Protein AF-A0A9D5G945-F1 (afdb_monomer)

Foldseek 3Di:
DWDWDQDQQKTKIFQCQPADLLLLVLLQVLQQVLLVVLLVLLLVLQQDPPDDLDRCLVVVACSHPVNPDRPDDDPDPRRPDDDQNVQFDKAGWDDDNDRMTMIGTDRNPPCVCCQQVPDPRGDHRVSSVVSCVPCVVVSVVSSVVSSVVSRVVVVVVVVVVD

Nearest PDB structures (foldseek):
  9ceo-assembly1_B  TM=2.003E-01  e=9.152E+00  Caulobacter vibrioides NA1000

Structure (mmCIF, N/CA/C/O backbone):
data_AF-A0A9D5G945-F1
#
_entry.id   AF-A0A9D5G945-F1
#
loop_
_atom_site.group_PDB
_atom_site.id
_atom_site.type_symbol
_atom_site.label_atom_id
_atom_site.label_alt_id
_atom_site.label_comp_id
_atom_site.label_asym_id
_atom_site.label_entity_id
_atom_site.label_seq_id
_atom_site.pdbx_PDB_ins_code
_atom_site.Cartn_x
_atom_site.Cartn_y
_atom_site.Cartn_z
_atom_site.occupancy
_atom_site.B_iso_or_equiv
_atom_site.auth_seq_id
_atom_site.auth_comp_id
_atom_site.auth_asym_id
_atom_site.auth_atom_id
_atom_site.pdbx_PDB_model_num
ATOM 1 N N . MET A 1 1 ? -22.015 -0.220 8.761 1.00 68.88 1 MET A N 1
ATOM 2 C CA . MET A 1 1 ? -20.989 -1.196 8.346 1.00 68.88 1 MET A CA 1
ATOM 3 C C . MET A 1 1 ? -19.712 -0.420 8.063 1.00 68.88 1 MET A C 1
ATOM 5 O O . MET A 1 1 ? -19.804 0.620 7.418 1.00 68.88 1 MET A O 1
ATOM 9 N N . ILE A 1 2 ? -18.574 -0.850 8.612 1.00 75.56 2 ILE A N 1
ATOM 10 C CA . ILE A 1 2 ? -17.262 -0.252 8.313 1.00 75.56 2 ILE A CA 1
ATOM 11 C C . ILE A 1 2 ? -16.805 -0.788 6.962 1.00 75.56 2 ILE A C 1
ATOM 13 O O . ILE A 1 2 ? -17.022 -1.962 6.662 1.00 75.56 2 ILE A O 1
ATOM 17 N N . THR A 1 3 ? -1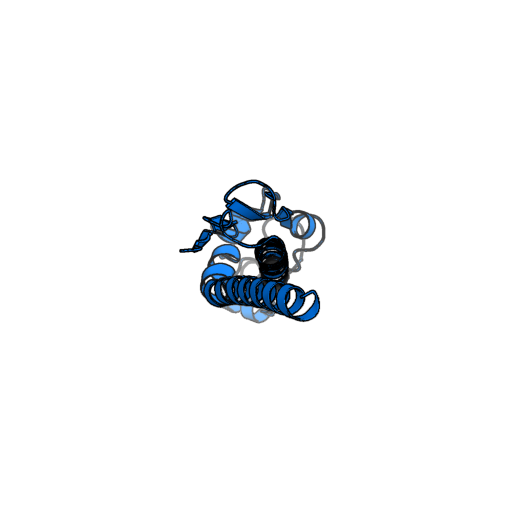6.201 0.064 6.142 1.00 78.38 3 THR A N 1
ATOM 18 C CA . THR A 1 3 ? -15.778 -0.316 4.792 1.00 78.38 3 THR A CA 1
ATOM 19 C C . THR A 1 3 ? -14.327 0.075 4.601 1.00 78.38 3 THR A C 1
ATO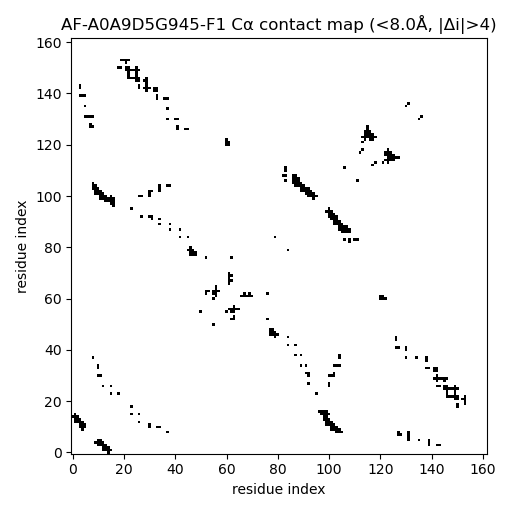M 21 O O . THR A 1 3 ? -14.012 1.258 4.669 1.00 78.38 3 THR A O 1
ATOM 24 N N . ALA A 1 4 ? -13.468 -0.916 4.370 1.00 78.56 4 ALA A N 1
ATOM 25 C CA . ALA A 1 4 ? -12.082 -0.725 3.965 1.00 78.56 4 ALA A CA 1
ATOM 26 C C . ALA A 1 4 ? -11.992 -0.935 2.449 1.00 78.56 4 ALA A C 1
ATOM 28 O O . ALA A 1 4 ? -12.448 -1.959 1.941 1.00 78.56 4 ALA A O 1
ATOM 29 N N . THR A 1 5 ? -11.462 0.059 1.745 1.00 79.00 5 THR A N 1
ATOM 30 C CA . THR A 1 5 ? -11.286 0.071 0.289 1.00 79.00 5 THR A CA 1
ATOM 31 C C . THR A 1 5 ? -9.812 0.256 -0.020 1.00 79.00 5 THR A C 1
ATOM 33 O O . THR A 1 5 ? -9.163 1.096 0.604 1.00 79.00 5 THR A O 1
ATOM 36 N N . ILE A 1 6 ? -9.319 -0.519 -0.982 1.00 78.44 6 ILE A N 1
ATOM 37 C CA . ILE A 1 6 ? -7.993 -0.363 -1.573 1.00 78.44 6 ILE A CA 1
ATOM 38 C C . ILE A 1 6 ? -8.228 -0.098 -3.056 1.00 78.44 6 ILE A C 1
ATOM 40 O O . ILE A 1 6 ? -8.856 -0.915 -3.729 1.00 78.44 6 ILE A O 1
ATOM 44 N N . SER A 1 7 ? -7.820 1.073 -3.530 1.00 73.00 7 SER A N 1
ATOM 45 C CA . SER A 1 7 ? -7.959 1.490 -4.927 1.00 73.00 7 SER A CA 1
ATOM 46 C C . SER A 1 7 ? -6.638 2.100 -5.352 1.00 73.00 7 SER A C 1
ATOM 48 O O . SER A 1 7 ? -6.226 3.099 -4.776 1.00 73.00 7 SER A O 1
ATOM 50 N N . GLY A 1 8 ? -5.936 1.488 -6.303 1.00 76.44 8 GLY A N 1
ATOM 51 C CA . GLY A 1 8 ? -4.506 1.775 -6.405 1.00 76.44 8 GLY A CA 1
ATOM 52 C C . GLY A 1 8 ? -3.801 1.367 -5.100 1.00 76.44 8 GLY A C 1
ATOM 53 O O . GLY A 1 8 ? -4.210 0.413 -4.435 1.00 76.44 8 GLY A O 1
ATOM 54 N N . LEU A 1 9 ? -2.802 2.143 -4.689 1.00 82.31 9 LEU A N 1
ATOM 55 C CA . LEU A 1 9 ? -2.191 2.031 -3.361 1.00 82.31 9 LEU A CA 1
ATOM 56 C C . LEU A 1 9 ? -2.823 2.986 -2.328 1.00 82.31 9 LEU A C 1
ATOM 58 O O . LEU A 1 9 ? -2.236 3.250 -1.276 1.00 82.31 9 LEU A O 1
ATOM 62 N N . ASP A 1 10 ? -4.032 3.485 -2.604 1.00 84.75 10 ASP A N 1
ATOM 63 C CA . ASP A 1 10 ? -4.804 4.273 -1.649 1.00 84.75 10 ASP A CA 1
ATOM 64 C C . ASP A 1 10 ? -5.593 3.345 -0.730 1.00 84.75 10 ASP A C 1
ATOM 66 O O . ASP A 1 10 ? -6.423 2.545 -1.173 1.00 84.75 10 ASP A O 1
ATOM 70 N N . VAL A 1 11 ? -5.379 3.490 0.575 1.00 86.00 11 VAL A N 1
ATOM 71 C CA . VAL A 1 11 ? -6.080 2.740 1.615 1.00 86.00 11 VAL A CA 1
ATOM 72 C C . VAL A 1 11 ? -7.049 3.680 2.308 1.00 86.00 11 VAL A C 1
ATOM 74 O O . VAL A 1 11 ? -6.638 4.640 2.952 1.00 86.00 11 VAL A O 1
ATOM 77 N N . THR A 1 12 ? -8.348 3.398 2.212 1.00 85.88 12 THR A N 1
ATOM 78 C CA . THR A 1 12 ? -9.395 4.218 2.837 1.00 85.88 12 THR A CA 1
ATOM 79 C C . THR A 1 12 ? -10.338 3.370 3.679 1.00 85.88 12 THR A C 1
ATOM 81 O O . THR A 1 12 ? -10.920 2.398 3.196 1.00 85.88 12 THR A O 1
ATOM 84 N N . ILE A 1 13 ? -10.571 3.783 4.922 1.00 85.00 13 ILE A N 1
ATOM 85 C CA . ILE A 1 13 ? -11.607 3.239 5.801 1.00 85.00 13 ILE A CA 1
ATOM 86 C C . ILE A 1 13 ? -12.691 4.289 5.986 1.00 85.00 13 ILE A C 1
ATOM 88 O O . ILE A 1 13 ? -12.394 5.406 6.385 1.00 85.00 13 ILE A O 1
ATOM 92 N N . LYS A 1 14 ? -13.954 3.923 5.758 1.00 86.62 14 LYS A N 1
ATOM 93 C CA . LYS A 1 14 ? -15.122 4.788 5.981 1.00 86.62 14 LYS A CA 1
ATOM 94 C C . LYS A 1 14 ? -15.997 4.280 7.127 1.00 86.62 14 LYS A C 1
ATOM 96 O O . LYS A 1 14 ? -15.998 3.091 7.456 1.00 86.62 14 LYS A O 1
ATOM 101 N N . ASN A 1 15 ? -16.823 5.181 7.658 1.00 83.31 15 ASN A N 1
ATOM 102 C CA . ASN A 1 15 ? -17.826 4.950 8.702 1.00 83.31 15 ASN A CA 1
ATOM 103 C C . ASN A 1 15 ? -17.249 4.582 10.081 1.00 83.31 15 ASN A C 1
ATOM 105 O O . ASN A 1 15 ? -17.878 3.840 10.838 1.00 83.31 15 ASN A O 1
ATOM 109 N N . ILE A 1 16 ? -16.080 5.124 10.435 1.00 83.38 16 ILE A N 1
ATOM 110 C CA . ILE A 1 16 ? -15.425 4.848 11.727 1.00 83.38 16 ILE A CA 1
ATOM 111 C C . ILE A 1 16 ? -15.996 5.648 12.905 1.00 83.38 16 ILE A C 1
ATOM 113 O O . ILE A 1 16 ? -15.686 5.345 14.050 1.00 83.38 16 ILE A O 1
ATOM 117 N N . GLY A 1 17 ? -16.849 6.650 12.662 1.00 80.69 17 GLY A N 1
ATOM 118 C CA . GLY A 1 17 ? -17.353 7.547 13.714 1.00 80.69 17 GLY A CA 1
ATOM 119 C C . GLY A 1 17 ? -18.150 6.851 14.826 1.00 80.69 17 GLY A C 1
ATOM 120 O O . GLY A 1 17 ? -18.290 7.400 15.912 1.00 80.69 17 GLY A O 1
ATOM 121 N N . LYS A 1 18 ? -18.645 5.630 14.575 1.00 82.38 18 LYS A N 1
ATOM 122 C CA . LYS A 1 18 ? -19.349 4.799 15.568 1.00 82.38 18 LYS A CA 1
ATOM 123 C C . LYS A 1 18 ? -18.424 3.865 16.359 1.00 82.38 18 LYS A C 1
ATOM 125 O O . LYS A 1 18 ? -18.905 3.145 17.229 1.00 82.38 18 LYS A O 1
ATOM 130 N N . LEU A 1 19 ? -17.131 3.820 16.036 1.00 83.75 19 LEU A N 1
ATOM 131 C CA . LEU A 1 19 ? -16.154 3.043 16.793 1.00 83.75 19 LEU A CA 1
ATOM 132 C C . LEU A 1 19 ? -15.820 3.743 18.110 1.00 83.75 19 LEU A C 1
ATOM 134 O O . LEU A 1 19 ? -15.775 4.971 18.186 1.00 83.75 19 LEU A O 1
ATOM 138 N N . SER A 1 20 ? -15.518 2.939 19.129 1.00 86.62 20 SER A N 1
ATOM 139 C CA . SER A 1 20 ? -14.852 3.431 20.335 1.00 86.62 20 SER A CA 1
ATOM 140 C C . SER A 1 20 ? -13.485 4.025 19.984 1.00 86.62 20 SER A C 1
ATOM 142 O O . SER A 1 20 ? -12.905 3.687 18.952 1.00 86.62 20 SER A O 1
ATOM 144 N N . GLU A 1 21 ? -12.921 4.851 20.867 1.00 87.19 21 GLU A N 1
ATOM 145 C CA . GLU A 1 21 ? -11.571 5.405 20.676 1.00 87.19 21 GLU A CA 1
ATOM 146 C C . GLU A 1 21 ? -10.518 4.309 20.444 1.00 87.19 21 GLU A C 1
ATOM 148 O O . GLU A 1 21 ? -9.656 4.440 19.578 1.00 87.19 21 GLU A O 1
ATOM 153 N N . GLN A 1 22 ? -10.638 3.166 21.129 1.00 87.88 22 GLN A N 1
ATOM 154 C CA . GLN A 1 22 ? -9.752 2.021 20.894 1.00 87.88 22 GLN A CA 1
ATOM 155 C C . GLN A 1 22 ? -9.990 1.353 19.532 1.00 87.88 22 GLN A C 1
ATOM 157 O O . GLN A 1 22 ? -9.037 0.918 18.889 1.00 87.88 22 GLN A O 1
ATOM 162 N N . GLY A 1 23 ? -11.236 1.303 19.054 1.00 86.62 23 GLY A N 1
ATOM 163 C CA . GLY A 1 23 ? -11.553 0.842 17.702 1.00 86.62 23 GLY A CA 1
ATOM 164 C C . GLY A 1 23 ? -10.999 1.774 16.621 1.00 86.62 23 GLY A C 1
ATOM 165 O O . GLY A 1 23 ? -10.447 1.293 15.635 1.00 86.62 23 GLY A O 1
ATOM 166 N N . LYS A 1 24 ? -11.076 3.098 16.822 1.00 88.25 24 LYS A N 1
ATOM 167 C CA . LYS A 1 24 ? -10.465 4.096 15.926 1.00 88.25 24 LYS A CA 1
ATOM 168 C C . LYS A 1 24 ? -8.942 3.981 15.913 1.00 88.25 24 LYS A C 1
ATOM 170 O O . LYS A 1 24 ? -8.349 3.982 14.841 1.00 88.25 24 LYS A O 1
ATOM 175 N N . LYS A 1 25 ? -8.317 3.785 17.078 1.00 88.69 25 LYS A N 1
ATOM 176 C CA . LYS A 1 25 ? -6.879 3.507 17.173 1.00 88.69 25 LYS A CA 1
ATOM 177 C C . LYS A 1 25 ? -6.502 2.224 16.427 1.00 88.69 25 LYS A C 1
ATOM 179 O O . LYS A 1 25 ? -5.554 2.224 15.656 1.00 88.69 25 LYS A O 1
ATOM 184 N N . GLY A 1 26 ? -7.292 1.159 16.578 1.00 88.62 26 GLY A N 1
ATOM 185 C CA . GLY A 1 26 ? -7.118 -0.075 15.808 1.00 88.62 26 GLY A CA 1
ATOM 186 C C . GLY A 1 26 ? -7.278 0.123 14.295 1.00 88.62 26 GLY A C 1
ATOM 187 O O . GLY A 1 26 ? -6.538 -0.482 13.524 1.00 88.62 26 GLY A O 1
ATOM 188 N N . ALA A 1 27 ? -8.195 0.991 13.859 1.00 88.44 27 ALA A N 1
ATOM 189 C CA . ALA A 1 27 ? -8.330 1.376 12.453 1.00 88.44 27 ALA A CA 1
ATOM 190 C C . ALA A 1 27 ? -7.084 2.115 11.946 1.00 88.44 27 ALA A C 1
ATOM 192 O O . ALA A 1 27 ? -6.550 1.744 10.904 1.00 88.44 27 ALA A O 1
ATOM 193 N N . TYR A 1 28 ? -6.596 3.100 12.703 1.00 89.38 28 TYR A N 1
ATOM 194 C CA . TYR A 1 28 ? -5.387 3.860 12.381 1.00 89.38 28 TYR A CA 1
ATOM 195 C C . TYR A 1 28 ? -4.161 2.946 12.262 1.00 89.38 28 TYR A C 1
ATOM 197 O O . TYR A 1 28 ? -3.501 2.923 11.224 1.00 89.38 28 TYR A O 1
ATOM 205 N N . ASP A 1 29 ? -3.917 2.118 13.284 1.00 89.75 29 ASP A N 1
ATOM 206 C CA . ASP A 1 29 ? -2.824 1.140 13.306 1.00 89.75 29 ASP A CA 1
ATOM 207 C C . ASP A 1 29 ? -2.948 0.132 12.152 1.00 89.75 29 ASP A C 1
ATOM 209 O O . ASP A 1 29 ? -1.948 -0.304 11.583 1.00 89.75 29 ASP A O 1
ATOM 213 N N . GLY A 1 30 ? -4.179 -0.254 11.807 1.00 89.00 30 GLY A N 1
ATOM 214 C CA . GLY A 1 30 ? -4.473 -1.139 10.685 1.00 89.00 30 GLY A CA 1
ATOM 215 C C . GLY A 1 30 ? -4.069 -0.534 9.343 1.00 89.00 30 GLY A C 1
ATOM 216 O O . GLY A 1 30 ? -3.378 -1.200 8.576 1.00 89.00 30 GLY A O 1
ATOM 217 N N . VAL A 1 31 ? -4.457 0.719 9.075 1.00 88.69 31 VAL A N 1
ATOM 218 C CA . VAL A 1 31 ? -4.056 1.428 7.845 1.00 88.69 31 VAL A CA 1
ATOM 219 C C . VAL A 1 31 ? -2.551 1.629 7.806 1.00 88.69 31 VAL A C 1
ATOM 221 O O . VAL A 1 31 ? -1.939 1.332 6.788 1.00 88.69 31 VAL A O 1
ATOM 224 N N . PHE A 1 32 ? -1.942 2.056 8.912 1.00 89.75 32 PHE A N 1
ATOM 225 C CA . PHE A 1 32 ? -0.497 2.257 8.984 1.00 89.75 32 PHE A CA 1
ATOM 226 C C . PHE A 1 32 ? 0.273 0.978 8.628 1.00 89.75 32 PHE A C 1
ATOM 228 O O . PHE A 1 32 ? 1.149 1.001 7.771 1.00 89.75 32 PHE A O 1
ATOM 235 N N . LYS A 1 33 ? -0.096 -0.162 9.224 1.00 90.38 33 LYS A N 1
ATOM 236 C CA . LYS A 1 33 ? 0.538 -1.453 8.916 1.00 90.38 33 LYS A CA 1
ATOM 237 C C . LYS A 1 33 ? 0.274 -1.914 7.489 1.00 90.38 33 LYS A C 1
ATOM 239 O O . LYS A 1 33 ? 1.150 -2.511 6.881 1.00 90.38 33 LYS A O 1
ATOM 244 N N . ALA A 1 34 ? -0.929 -1.679 6.965 1.00 88.31 34 ALA A N 1
ATOM 245 C CA . ALA A 1 34 ? -1.234 -2.029 5.585 1.00 88.31 34 ALA A CA 1
ATOM 246 C C . ALA A 1 34 ? -0.364 -1.231 4.603 1.00 88.31 34 ALA A C 1
ATOM 248 O O . ALA A 1 34 ? 0.148 -1.806 3.648 1.00 88.31 34 ALA A O 1
ATOM 249 N N . LEU A 1 35 ? -0.152 0.060 4.873 1.00 88.62 35 LEU A N 1
ATOM 250 C CA . LEU A 1 35 ? 0.748 0.902 4.088 1.00 88.62 35 LEU A CA 1
ATOM 251 C C . LEU A 1 35 ? 2.204 0.441 4.214 1.00 88.62 35 LEU A C 1
ATOM 253 O O . LEU A 1 35 ? 2.881 0.333 3.205 1.00 88.62 35 LEU A O 1
ATOM 257 N N . ASP A 1 36 ? 2.675 0.087 5.410 1.00 90.12 36 ASP A N 1
ATOM 258 C CA . ASP A 1 36 ? 4.036 -0.439 5.600 1.00 90.12 36 ASP A CA 1
ATOM 259 C C . ASP A 1 36 ? 4.273 -1.741 4.811 1.00 90.12 36 ASP A C 1
ATOM 261 O O . ASP A 1 36 ? 5.234 -1.854 4.050 1.00 90.12 36 ASP A O 1
ATOM 265 N N . VAL A 1 37 ? 3.345 -2.701 4.896 1.00 89.75 37 VAL A N 1
ATOM 266 C CA . VAL A 1 37 ? 3.426 -3.963 4.137 1.00 89.75 37 VAL A CA 1
ATOM 267 C C . VAL A 1 37 ? 3.381 -3.712 2.627 1.00 89.75 37 VAL A C 1
ATOM 269 O O . VAL A 1 37 ? 4.142 -4.321 1.875 1.00 89.75 37 VAL A O 1
ATOM 272 N N . ALA A 1 38 ? 2.504 -2.817 2.170 1.00 88.44 38 ALA A N 1
ATOM 273 C CA . ALA A 1 38 ? 2.425 -2.456 0.760 1.00 88.44 38 ALA A CA 1
ATOM 274 C C . ALA A 1 38 ? 3.689 -1.724 0.281 1.00 88.44 38 ALA A C 1
ATOM 276 O O . ALA A 1 38 ? 4.151 -2.001 -0.823 1.00 88.44 38 ALA A O 1
ATOM 277 N N . ASN A 1 39 ? 4.286 -0.861 1.108 1.00 87.25 39 ASN A N 1
ATOM 278 C CA . ASN A 1 39 ? 5.532 -0.163 0.799 1.00 87.25 39 ASN A CA 1
ATOM 279 C C . ASN A 1 39 ? 6.687 -1.157 0.646 1.00 87.25 39 ASN A C 1
ATOM 281 O O . ASN A 1 39 ? 7.366 -1.138 -0.373 1.00 87.25 39 ASN A O 1
ATOM 285 N N . GLN A 1 40 ? 6.842 -2.096 1.582 1.00 86.69 40 GLN A N 1
ATOM 286 C CA . GLN A 1 40 ? 7.856 -3.155 1.494 1.00 86.69 40 GLN A CA 1
ATOM 287 C C . GLN A 1 40 ? 7.667 -4.038 0.250 1.00 86.69 40 GLN A C 1
ATOM 289 O O . GLN A 1 40 ? 8.636 -4.434 -0.398 1.00 86.69 40 GLN A O 1
ATOM 294 N N . ALA A 1 41 ? 6.417 -4.340 -0.118 1.00 85.00 41 ALA A N 1
ATOM 295 C CA . ALA A 1 41 ? 6.122 -5.079 -1.341 1.00 85.00 41 ALA A CA 1
ATOM 296 C C . ALA A 1 41 ? 6.477 -4.272 -2.603 1.00 85.00 41 ALA A C 1
ATOM 298 O O . ALA A 1 41 ? 7.050 -4.833 -3.537 1.00 85.00 41 ALA A O 1
ATOM 299 N N . CYS A 1 42 ? 6.190 -2.965 -2.617 1.00 83.75 42 CYS A N 1
ATOM 300 C CA . CYS A 1 42 ? 6.605 -2.063 -3.692 1.00 83.75 42 CYS A CA 1
ATOM 301 C C . CYS A 1 42 ? 8.131 -1.993 -3.792 1.00 83.75 42 CYS A C 1
ATOM 303 O O . CYS A 1 42 ? 8.662 -2.188 -4.878 1.00 83.75 42 CYS A O 1
ATOM 305 N N . GLU A 1 43 ? 8.841 -1.791 -2.679 1.00 79.69 43 GLU A N 1
ATOM 306 C CA . GLU A 1 43 ? 10.308 -1.750 -2.636 1.00 79.69 43 GLU A CA 1
ATOM 307 C C . GLU A 1 43 ? 10.924 -3.027 -3.203 1.00 79.69 43 GLU A C 1
ATOM 309 O O . GLU A 1 43 ? 11.804 -2.947 -4.057 1.00 79.69 43 GLU A O 1
ATOM 314 N N . LYS A 1 44 ? 10.411 -4.195 -2.801 1.00 77.19 44 LYS A N 1
ATOM 315 C CA . LYS A 1 44 ? 10.871 -5.492 -3.309 1.00 77.19 44 LYS A CA 1
ATOM 316 C C . LYS A 1 44 ? 10.656 -5.639 -4.817 1.00 77.19 44 LYS A C 1
ATOM 318 O O . LYS A 1 44 ? 11.513 -6.171 -5.517 1.00 77.19 44 LYS A O 1
ATOM 323 N N . MET A 1 45 ? 9.506 -5.199 -5.324 1.00 75.00 45 MET A N 1
ATOM 324 C CA . MET A 1 45 ? 9.220 -5.256 -6.758 1.00 75.00 45 MET A CA 1
ATOM 325 C C . MET A 1 45 ? 10.074 -4.252 -7.540 1.00 75.00 45 MET A C 1
ATOM 327 O O . MET A 1 45 ? 10.587 -4.584 -8.607 1.00 75.00 45 MET A O 1
ATOM 331 N N . ILE A 1 46 ? 10.282 -3.051 -6.998 1.00 74.06 46 ILE A N 1
ATOM 332 C CA . ILE A 1 46 ? 11.120 -2.009 -7.597 1.00 74.06 46 ILE A CA 1
ATOM 333 C C . ILE A 1 46 ? 12.593 -2.446 -7.636 1.00 74.06 46 ILE A C 1
ATOM 335 O O . ILE A 1 46 ? 13.239 -2.230 -8.658 1.00 74.06 46 ILE A O 1
ATOM 339 N N . SER A 1 47 ? 13.112 -3.086 -6.579 1.00 65.50 47 SER A N 1
ATOM 340 C CA . SER A 1 47 ? 14.536 -3.439 -6.457 1.00 65.50 47 SER A CA 1
ATOM 341 C C . SER A 1 47 ? 15.003 -4.573 -7.376 1.00 65.50 47 SER A C 1
ATOM 343 O O . SER A 1 47 ? 16.190 -4.634 -7.657 1.00 65.50 47 SER A O 1
ATOM 345 N N . ALA A 1 48 ? 14.086 -5.414 -7.868 1.00 59.00 48 ALA A N 1
ATOM 346 C CA . ALA A 1 48 ? 14.294 -6.344 -8.987 1.00 59.00 48 ALA A CA 1
ATOM 347 C C . ALA A 1 48 ? 15.555 -7.233 -8.926 1.00 59.00 48 ALA A C 1
ATOM 349 O O . ALA A 1 48 ? 16.382 -7.219 -9.835 1.00 59.00 48 ALA A O 1
ATOM 350 N N . ASP A 1 49 ? 15.646 -8.090 -7.909 1.00 56.16 49 ASP A N 1
ATOM 351 C CA . ASP A 1 49 ? 16.645 -9.174 -7.860 1.00 56.16 49 ASP A CA 1
ATOM 352 C C . ASP A 1 49 ? 16.158 -10.464 -8.566 1.00 56.16 49 ASP A C 1
ATOM 354 O O . ASP A 1 49 ? 16.624 -11.562 -8.264 1.00 56.16 49 ASP A O 1
ATOM 358 N N . ASP A 1 50 ? 15.147 -10.376 -9.438 1.00 54.00 50 ASP A N 1
ATOM 359 C CA . ASP A 1 50 ? 14.354 -11.533 -9.879 1.00 54.00 50 ASP A CA 1
ATOM 360 C C . ASP A 1 50 ? 14.799 -12.165 -11.206 1.00 54.00 50 ASP A C 1
ATOM 362 O O . ASP A 1 50 ? 14.402 -13.296 -11.482 1.00 54.00 50 ASP A O 1
ATOM 366 N N . HIS A 1 51 ? 15.636 -11.487 -11.997 1.00 58.31 51 HIS A N 1
ATOM 367 C CA . HIS A 1 51 ? 16.163 -12.013 -13.259 1.00 58.31 51 HIS A CA 1
ATOM 368 C C . HIS A 1 51 ? 17.641 -11.668 -13.439 1.00 58.31 51 HIS A C 1
ATOM 370 O O . HIS A 1 51 ? 18.079 -10.528 -13.274 1.00 58.31 51 HIS A O 1
ATOM 376 N N . SER A 1 52 ? 18.417 -12.660 -13.856 1.00 61.88 52 SER A N 1
ATOM 377 C CA . SER A 1 52 ? 19.782 -12.470 -14.324 1.00 61.88 52 SER A CA 1
ATOM 378 C C . SER A 1 52 ? 19.816 -11.754 -15.681 1.00 61.88 52 SER A C 1
ATOM 380 O O . SER A 1 52 ? 18.883 -11.815 -16.483 1.00 61.88 52 SER A O 1
ATOM 382 N N . LEU A 1 53 ? 20.959 -11.139 -15.997 1.00 57.09 53 LEU A N 1
ATOM 383 C CA . LEU A 1 53 ? 21.268 -10.592 -17.326 1.00 57.09 53 LEU A CA 1
ATOM 384 C C . LEU A 1 53 ? 20.942 -11.547 -18.483 1.00 57.09 53 LEU A C 1
ATOM 386 O O . LEU A 1 53 ? 20.480 -11.117 -19.538 1.00 57.09 53 LEU A O 1
ATOM 390 N N . ALA A 1 54 ? 21.214 -12.839 -18.292 1.00 58.34 54 ALA A N 1
ATOM 391 C CA . ALA A 1 54 ? 21.001 -13.860 -19.309 1.00 58.34 54 ALA A CA 1
ATOM 392 C C . ALA A 1 54 ? 19.507 -14.120 -19.556 1.00 58.34 54 ALA A C 1
ATOM 394 O O . ALA A 1 54 ? 19.095 -14.284 -20.701 1.00 58.34 54 ALA A O 1
ATOM 395 N N . GLU A 1 55 ? 18.691 -14.106 -18.502 1.00 59.09 55 GLU A N 1
ATOM 396 C CA . GLU A 1 55 ? 17.235 -14.257 -18.607 1.00 59.09 55 GLU A CA 1
ATOM 397 C C . GLU A 1 55 ? 16.607 -13.036 -19.277 1.00 59.09 55 GLU A C 1
ATOM 399 O O . GLU A 1 55 ? 15.825 -13.187 -20.215 1.00 59.09 55 GLU A O 1
ATOM 404 N N . LEU A 1 56 ? 17.044 -11.831 -18.901 1.00 57.84 56 LEU A N 1
ATOM 405 C CA . LEU A 1 56 ? 16.646 -10.600 -19.586 1.00 57.84 56 LEU A CA 1
ATOM 406 C C . LEU A 1 56 ? 17.016 -10.649 -21.077 1.00 57.84 56 LEU A C 1
ATOM 408 O O . LEU A 1 56 ? 16.227 -10.241 -21.930 1.00 57.84 56 LEU A O 1
ATOM 412 N N . ALA A 1 57 ? 18.183 -11.204 -21.416 1.00 54.78 57 ALA A N 1
ATOM 413 C CA . ALA A 1 57 ? 18.611 -11.324 -22.803 1.00 54.78 57 ALA A CA 1
ATOM 414 C C . ALA A 1 57 ? 17.692 -12.226 -23.644 1.00 54.78 57 ALA A C 1
ATOM 416 O O . ALA A 1 57 ? 17.382 -11.893 -24.787 1.00 54.78 57 ALA A O 1
ATOM 417 N N . LEU A 1 58 ? 17.220 -13.335 -23.071 1.00 57.72 58 LEU A N 1
ATOM 418 C CA . LEU A 1 58 ? 16.296 -14.264 -23.731 1.00 57.72 58 LEU A CA 1
ATOM 419 C C . LEU A 1 58 ? 14.894 -13.672 -23.930 1.00 57.72 58 LEU A C 1
ATOM 421 O O . LEU A 1 58 ? 14.186 -14.074 -24.850 1.00 57.72 58 LEU A O 1
ATOM 425 N N . MET A 1 59 ? 14.505 -12.699 -23.107 1.00 57.97 59 MET A N 1
ATOM 426 C CA . MET A 1 59 ? 13.211 -12.013 -23.197 1.00 57.97 59 MET A CA 1
ATOM 427 C C . MET A 1 59 ? 13.194 -10.875 -24.234 1.00 57.97 59 MET A C 1
ATOM 429 O O . MET A 1 59 ? 12.204 -10.153 -24.327 1.00 57.97 59 MET A O 1
ATOM 433 N N . GLY A 1 60 ? 14.273 -10.691 -25.009 1.00 51.34 60 GLY A N 1
ATOM 434 C CA . GLY A 1 60 ? 14.383 -9.599 -25.983 1.00 51.34 60 GLY A CA 1
ATOM 435 C C . GLY A 1 60 ? 14.544 -8.223 -25.329 1.00 51.34 60 GLY A C 1
ATOM 436 O O . GLY A 1 60 ? 14.217 -7.206 -25.933 1.00 51.34 60 GLY A O 1
ATOM 437 N N . HIS A 1 61 ? 15.022 -8.182 -24.081 1.00 52.53 61 HIS A N 1
ATOM 438 C CA . HIS A 1 61 ? 15.231 -6.941 -23.341 1.00 52.53 61 HIS A CA 1
ATOM 439 C C . HIS A 1 61 ? 16.328 -6.088 -24.025 1.00 52.53 61 HIS A C 1
ATOM 441 O O . HIS A 1 61 ? 17.307 -6.650 -24.529 1.00 52.53 61 HIS A O 1
ATOM 447 N N . PRO A 1 62 ? 16.257 -4.741 -23.996 1.00 50.72 62 PRO A N 1
ATOM 448 C CA . PRO A 1 62 ? 17.269 -3.817 -24.556 1.00 50.72 62 PRO A CA 1
ATOM 449 C C . PRO A 1 62 ? 18.693 -3.977 -23.992 1.00 50.72 62 PRO A C 1
ATOM 451 O O . PRO A 1 62 ? 19.611 -3.334 -24.477 1.00 50.72 62 PRO A O 1
ATOM 454 N N . TYR A 1 63 ? 18.880 -4.799 -22.955 1.00 50.25 63 TYR A N 1
ATOM 455 C CA . TYR A 1 63 ? 20.188 -5.117 -22.366 1.00 50.25 63 TYR A CA 1
ATOM 456 C C . TYR A 1 63 ? 20.682 -6.515 -22.773 1.00 50.25 63 TYR A C 1
ATOM 458 O O . TYR A 1 63 ? 21.661 -7.017 -22.226 1.00 50.25 63 TYR A O 1
ATOM 466 N N . SER A 1 64 ? 19.992 -7.177 -23.710 1.00 49.00 64 SER A N 1
ATOM 467 C CA . SER A 1 64 ? 20.467 -8.419 -24.311 1.00 49.00 64 SER A CA 1
ATOM 468 C C . SER A 1 64 ? 21.765 -8.168 -25.081 1.00 49.00 64 SER A C 1
ATOM 470 O O . SER A 1 64 ? 21.919 -7.141 -25.739 1.00 49.00 64 SER A O 1
ATOM 472 N N . ALA A 1 65 ? 22.683 -9.137 -25.084 1.00 49.31 65 ALA A N 1
ATOM 473 C CA . ALA A 1 65 ? 23.905 -9.055 -25.892 1.00 49.31 65 ALA A CA 1
ATOM 474 C C . ALA A 1 65 ? 23.630 -8.915 -27.410 1.00 49.31 65 ALA A C 1
ATOM 476 O O . ALA A 1 65 ? 24.529 -8.559 -28.167 1.00 49.31 65 ALA A O 1
ATOM 477 N N . ALA A 1 66 ? 22.395 -9.185 -27.854 1.00 51.88 66 ALA A N 1
ATOM 478 C CA . ALA A 1 66 ? 21.931 -9.000 -29.227 1.00 51.88 66 ALA A CA 1
ATOM 479 C C . ALA A 1 66 ? 21.556 -7.540 -29.565 1.00 51.88 66 ALA A C 1
ATOM 481 O O . ALA A 1 66 ? 21.438 -7.204 -30.743 1.00 51.88 66 ALA A O 1
ATOM 482 N N . HIS A 1 67 ? 21.404 -6.670 -28.560 1.00 50.09 67 HIS A N 1
ATOM 483 C CA . HIS A 1 67 ? 21.087 -5.247 -28.698 1.00 50.09 67 HIS A CA 1
ATOM 484 C C . HIS A 1 67 ? 22.122 -4.405 -27.923 1.00 50.09 67 HIS A C 1
ATOM 486 O O . HIS A 1 67 ? 21.858 -3.975 -26.805 1.00 50.09 67 HIS A O 1
ATOM 492 N N . PRO A 1 68 ? 23.327 -4.189 -28.490 1.00 47.47 68 PRO A N 1
ATOM 493 C CA . PRO A 1 68 ? 24.468 -3.597 -27.783 1.00 47.47 68 PRO A CA 1
ATOM 494 C C . PRO A 1 68 ? 24.379 -2.080 -27.565 1.00 47.47 68 PRO A C 1
ATOM 496 O O . PRO A 1 68 ? 25.259 -1.534 -26.906 1.00 47.47 68 PRO A O 1
ATOM 499 N N . ASP A 1 69 ? 23.349 -1.416 -28.099 1.00 49.22 69 ASP A N 1
ATOM 500 C CA . ASP A 1 69 ? 23.053 -0.003 -27.850 1.00 49.22 69 ASP A CA 1
ATOM 501 C C . ASP A 1 69 ? 21.961 0.116 -26.770 1.00 49.22 69 ASP A C 1
ATOM 503 O O . ASP A 1 69 ? 20.773 0.228 -27.094 1.00 49.22 69 ASP A O 1
ATOM 507 N N . PRO A 1 70 ? 22.320 0.080 -25.471 1.00 48.53 70 PRO A N 1
ATOM 508 C CA . PRO A 1 70 ? 21.390 0.457 -24.421 1.00 48.53 70 PRO A CA 1
ATOM 509 C C . PRO A 1 70 ? 20.995 1.932 -24.608 1.00 48.53 70 PRO A C 1
ATOM 511 O O . PRO A 1 70 ? 21.836 2.742 -25.017 1.00 48.53 70 PRO A O 1
ATOM 514 N N . PRO A 1 71 ? 19.751 2.336 -24.280 1.00 44.75 71 PRO A N 1
ATOM 515 C CA . PRO A 1 71 ? 19.433 3.754 -24.168 1.00 44.75 71 PRO A CA 1
ATOM 516 C C . PRO A 1 71 ? 20.451 4.401 -23.217 1.00 44.75 71 PRO A C 1
ATOM 518 O O . PRO A 1 71 ? 20.707 3.882 -22.132 1.00 44.75 71 PRO A O 1
ATOM 521 N N . HIS A 1 72 ? 21.099 5.462 -23.699 1.00 36.34 72 HIS A N 1
ATOM 522 C CA . HIS A 1 72 ? 22.311 6.052 -23.132 1.00 36.34 72 HIS A CA 1
ATOM 523 C C . HIS A 1 72 ? 22.353 6.118 -21.585 1.00 36.34 72 HIS A C 1
ATOM 525 O O . HIS A 1 72 ? 21.417 6.599 -20.950 1.00 36.34 72 HIS A O 1
ATOM 531 N N . SER A 1 73 ? 23.513 5.691 -21.055 1.00 35.12 73 SER A N 1
ATOM 532 C CA . SER A 1 73 ? 24.084 5.849 -19.697 1.00 35.12 73 SER A CA 1
ATOM 533 C C . SER A 1 73 ? 23.352 5.205 -18.507 1.00 35.12 73 SER A C 1
ATOM 535 O O . SER A 1 73 ? 22.606 5.877 -17.805 1.00 35.12 73 SER A O 1
ATOM 537 N N . ASP A 1 74 ? 23.568 3.909 -18.262 1.00 36.41 74 ASP A N 1
ATOM 538 C CA . ASP A 1 74 ? 24.511 3.313 -17.281 1.00 36.41 74 ASP A CA 1
ATOM 539 C C . ASP A 1 74 ? 24.248 1.784 -17.245 1.00 36.41 74 ASP A C 1
ATOM 541 O O . ASP A 1 74 ? 23.095 1.375 -17.398 1.00 36.41 74 ASP A O 1
ATOM 545 N N . PRO A 1 75 ? 25.248 0.896 -17.062 1.00 35.25 75 PRO A N 1
ATOM 546 C CA . PRO A 1 75 ? 25.078 -0.564 -17.106 1.00 35.25 75 PRO A CA 1
ATOM 547 C C . PRO A 1 75 ? 24.451 -1.128 -15.816 1.00 35.25 75 PRO A C 1
ATOM 549 O O . PRO A 1 75 ? 24.862 -2.169 -15.304 1.00 35.25 75 PRO A O 1
ATOM 552 N N . ILE A 1 76 ? 23.454 -0.436 -15.267 1.00 39.12 76 ILE A N 1
ATOM 553 C CA . ILE A 1 76 ? 22.657 -0.936 -14.156 1.00 39.12 76 ILE A CA 1
ATOM 554 C C . ILE A 1 76 ? 21.596 -1.852 -14.754 1.00 39.12 76 ILE A C 1
ATOM 556 O O . ILE A 1 76 ? 20.567 -1.412 -15.263 1.00 39.12 76 ILE A O 1
ATOM 560 N N . ILE A 1 77 ? 21.831 -3.156 -14.663 1.00 42.44 77 ILE A N 1
ATOM 561 C CA . ILE A 1 77 ? 20.722 -4.105 -14.627 1.00 42.44 77 ILE A CA 1
ATOM 562 C C . ILE A 1 77 ? 19.923 -3.774 -13.380 1.00 42.44 77 ILE A C 1
ATOM 564 O O . ILE A 1 77 ? 20.353 -4.106 -12.285 1.00 42.44 77 ILE A O 1
ATOM 568 N N . HIS A 1 78 ? 18.829 -3.041 -13.570 1.00 47.31 78 HIS A N 1
ATOM 569 C CA . HIS A 1 78 ? 17.634 -2.983 -12.725 1.00 47.31 78 HIS A CA 1
ATOM 570 C C . HIS A 1 78 ? 17.784 -2.895 -11.197 1.00 47.31 78 HIS A C 1
ATOM 572 O O . HIS A 1 78 ? 16.786 -3.050 -10.509 1.00 47.31 78 HIS A O 1
ATOM 578 N N . VAL A 1 79 ? 18.933 -2.526 -10.626 1.00 45.91 79 VAL A N 1
ATOM 579 C CA . VAL A 1 79 ? 18.949 -2.032 -9.248 1.00 45.91 79 VAL A CA 1
ATOM 580 C C . VAL A 1 79 ? 18.513 -0.581 -9.308 1.00 45.91 79 VAL A C 1
ATOM 582 O O . VAL A 1 79 ? 19.313 0.333 -9.521 1.00 45.91 79 VAL A O 1
ATOM 585 N N . VAL A 1 80 ? 17.212 -0.364 -9.163 1.00 50.62 80 VAL A N 1
ATOM 586 C CA . VAL A 1 80 ? 16.657 0.977 -9.050 1.00 50.62 80 VAL A CA 1
ATOM 587 C C . VAL A 1 80 ? 17.089 1.551 -7.696 1.00 50.62 80 VAL A C 1
ATOM 589 O O . VAL A 1 80 ? 16.369 1.475 -6.712 1.00 50.62 80 VAL A O 1
ATOM 592 N N . THR A 1 81 ? 18.323 2.048 -7.623 1.00 51.81 81 THR A N 1
ATOM 593 C CA . THR A 1 81 ? 18.926 2.630 -6.417 1.00 51.81 81 THR A CA 1
ATOM 594 C C . THR A 1 81 ? 18.721 4.140 -6.370 1.00 51.81 81 THR A C 1
ATOM 596 O O . THR A 1 81 ? 18.427 4.793 -7.372 1.00 51.81 81 THR A O 1
ATOM 599 N N . GLY A 1 82 ? 18.905 4.723 -5.185 1.00 62.22 82 GLY A N 1
ATOM 600 C CA . GLY A 1 82 ? 19.014 6.171 -5.036 1.00 62.22 82 GLY A CA 1
ATOM 601 C C . GLY A 1 82 ? 17.679 6.896 -5.199 1.00 62.22 82 GLY A C 1
ATOM 602 O O . GLY A 1 82 ? 16.794 6.767 -4.358 1.00 62.22 82 GLY A O 1
ATOM 603 N N . ASP A 1 83 ? 17.558 7.729 -6.230 1.00 60.38 83 ASP A N 1
ATOM 604 C CA . ASP A 1 83 ? 16.494 8.739 -6.360 1.00 60.38 83 ASP A CA 1
ATOM 605 C C . ASP A 1 83 ? 15.096 8.160 -6.551 1.00 60.38 83 ASP A C 1
ATOM 607 O O . ASP A 1 83 ? 14.143 8.672 -5.971 1.00 60.38 83 ASP A O 1
ATOM 611 N N . TYR A 1 84 ? 14.969 7.071 -7.303 1.00 69.12 84 TYR A N 1
ATOM 612 C CA . TYR A 1 84 ? 13.657 6.510 -7.613 1.00 69.12 84 TYR A CA 1
ATOM 613 C C . TYR A 1 84 ? 13.055 5.733 -6.437 1.00 69.12 84 TYR A C 1
ATOM 615 O O . TYR A 1 84 ? 11.860 5.842 -6.175 1.00 69.12 84 TYR A O 1
ATOM 623 N N . GLN A 1 85 ? 13.878 4.998 -5.678 1.00 70.31 85 GLN A N 1
ATOM 624 C CA . GLN A 1 85 ? 13.455 4.413 -4.399 1.00 70.31 85 GLN A CA 1
ATOM 625 C C . GLN A 1 85 ? 13.080 5.506 -3.393 1.00 70.31 85 GLN A C 1
ATOM 627 O O . GLN A 1 85 ? 12.067 5.384 -2.715 1.00 70.31 85 GLN A O 1
ATOM 632 N N . ARG A 1 86 ? 13.836 6.614 -3.347 1.00 71.38 86 ARG A N 1
ATOM 633 C CA . ARG A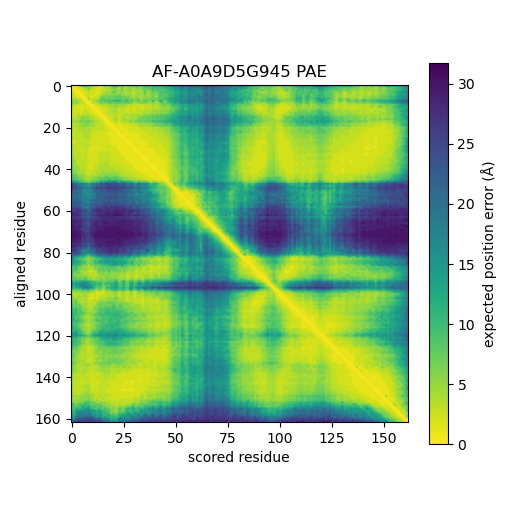 1 86 ? 13.464 7.798 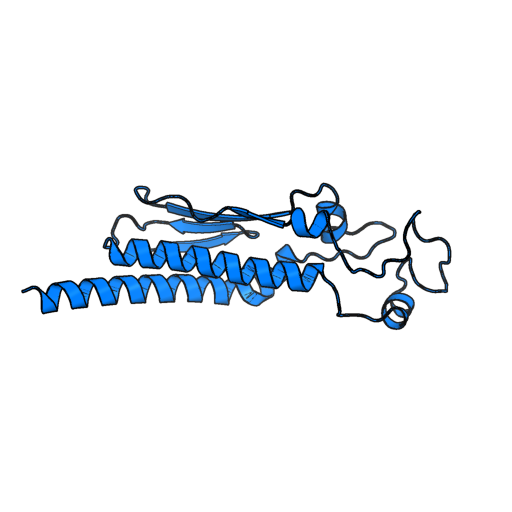-2.550 1.00 71.38 86 ARG A CA 1
ATOM 634 C C . ARG A 1 86 ? 12.174 8.470 -3.027 1.00 71.38 86 ARG A C 1
ATOM 636 O O . ARG A 1 86 ? 11.546 9.177 -2.244 1.00 71.38 86 ARG A O 1
ATOM 643 N N . GLY A 1 87 ? 11.799 8.263 -4.288 1.00 73.62 87 GLY A N 1
ATOM 644 C CA . GLY A 1 87 ? 10.541 8.716 -4.865 1.00 73.62 87 GLY A CA 1
ATOM 645 C C . GLY A 1 87 ? 9.327 7.951 -4.344 1.00 73.62 87 GLY A C 1
ATOM 646 O O . GLY A 1 87 ? 8.230 8.502 -4.394 1.00 73.62 87 GLY A O 1
ATOM 647 N N . LEU A 1 88 ? 9.499 6.737 -3.802 1.00 82.81 88 LEU A N 1
ATOM 648 C CA . LEU A 1 88 ? 8.422 5.981 -3.166 1.00 82.81 88 LEU A CA 1
ATOM 649 C C . LEU A 1 88 ? 8.067 6.623 -1.818 1.00 82.81 88 LEU A C 1
ATOM 651 O O . LEU A 1 88 ? 8.776 6.496 -0.821 1.00 82.81 88 LEU A O 1
ATOM 655 N N . VAL A 1 89 ? 6.950 7.341 -1.796 1.00 85.31 89 VAL A N 1
ATOM 656 C CA . VAL A 1 89 ? 6.478 8.103 -0.645 1.00 85.31 89 VAL A CA 1
ATOM 657 C C . VAL A 1 89 ? 5.218 7.457 -0.091 1.00 85.31 89 VAL A C 1
ATOM 659 O O . VAL A 1 89 ? 4.199 7.332 -0.773 1.00 85.31 89 VAL A O 1
ATOM 662 N N . THR A 1 90 ? 5.269 7.121 1.197 1.00 87.69 90 THR A N 1
ATOM 663 C CA . THR A 1 90 ? 4.090 6.740 1.976 1.00 87.69 90 THR A CA 1
ATOM 664 C C . THR A 1 90 ? 3.540 7.969 2.693 1.00 87.69 90 THR A C 1
ATOM 666 O O . THR A 1 90 ? 4.194 8.547 3.561 1.00 87.69 90 THR A O 1
ATOM 669 N N . THR A 1 91 ? 2.314 8.362 2.356 1.00 87.62 91 THR A N 1
ATOM 670 C CA . THR A 1 91 ? 1.564 9.353 3.131 1.00 87.6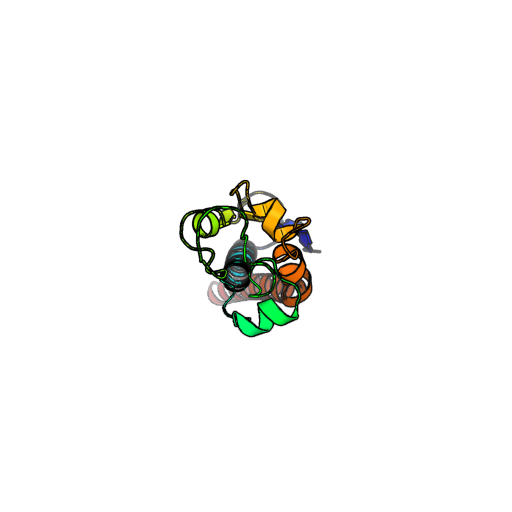2 91 THR A CA 1
ATOM 671 C C . THR A 1 91 ? 0.865 8.629 4.283 1.00 87.62 91 THR A C 1
ATOM 673 O O . THR A 1 91 ? 0.031 7.752 4.027 1.00 87.62 91 THR A O 1
ATOM 676 N N . PRO A 1 92 ? 1.194 8.953 5.548 1.00 83.44 92 PRO A N 1
ATOM 677 C CA . PRO A 1 92 ? 0.633 8.264 6.703 1.00 83.44 92 PRO A CA 1
ATOM 678 C C . PRO A 1 92 ? -0.882 8.479 6.798 1.00 83.44 92 PRO A C 1
ATOM 680 O O . PRO A 1 92 ? -1.406 9.447 6.239 1.00 83.44 92 PRO A O 1
ATOM 683 N N . PRO A 1 93 ? -1.599 7.609 7.534 1.00 82.88 93 PRO A N 1
ATOM 684 C CA . PRO A 1 93 ? -3.025 7.777 7.713 1.00 82.88 93 PRO A CA 1
ATOM 685 C C . PRO A 1 93 ? -3.343 9.122 8.369 1.00 82.88 93 PRO A C 1
ATOM 687 O O . PRO A 1 93 ? -2.768 9.484 9.399 1.00 82.88 93 PRO A O 1
ATOM 690 N N . VAL A 1 94 ? -4.293 9.839 7.777 1.00 80.94 94 VAL A N 1
ATOM 691 C CA . VAL A 1 94 ? -4.882 11.070 8.314 1.00 80.94 94 VAL A CA 1
ATOM 692 C C . VAL A 1 94 ? -6.350 10.839 8.674 1.00 80.94 94 VAL A C 1
ATOM 694 O O . VAL A 1 94 ? -6.996 9.945 8.125 1.00 80.94 94 VAL A O 1
ATOM 697 N N . GLY A 1 95 ? -6.868 11.651 9.601 1.00 66.12 95 GLY A N 1
ATOM 698 C CA . GLY A 1 95 ? -8.243 11.571 10.105 1.00 66.12 95 GLY A CA 1
ATOM 699 C C . GLY A 1 95 ? -8.327 10.885 11.471 1.00 66.12 95 GLY A C 1
ATOM 700 O O . GLY A 1 95 ? -8.090 9.690 11.600 1.00 66.12 95 GLY A O 1
ATOM 701 N N . TRP A 1 96 ? -8.665 11.652 12.512 1.00 57.38 96 TRP A N 1
ATOM 702 C CA . TRP A 1 96 ? -8.944 11.133 13.866 1.00 57.38 96 TRP A CA 1
ATOM 703 C C . TRP A 1 96 ? -10.377 11.467 14.314 1.00 57.38 96 TRP A C 1
ATOM 705 O O . TRP A 1 96 ? -11.028 10.686 15.011 1.00 57.38 96 TRP A O 1
ATOM 715 N N . SER A 1 97 ? -10.891 12.620 13.878 1.00 58.50 97 SER A N 1
ATOM 716 C CA . SER A 1 97 ? -12.261 13.097 14.110 1.00 58.50 97 SER A CA 1
ATOM 717 C C . SER A 1 97 ? -13.247 12.671 13.028 1.00 58.50 97 SER A C 1
ATOM 719 O O . SER A 1 97 ? -14.449 12.575 13.284 1.00 58.50 97 SER A O 1
ATOM 721 N N . ASP A 1 98 ? -12.745 12.426 11.824 1.00 55.91 98 ASP A N 1
ATOM 722 C CA . ASP A 1 98 ? -13.576 12.370 10.634 1.00 55.91 98 ASP A CA 1
ATOM 723 C C . ASP A 1 98 ? -14.013 10.928 10.400 1.00 55.91 98 ASP A C 1
ATOM 725 O O . ASP A 1 98 ? -13.320 9.977 10.754 1.00 55.91 98 ASP A O 1
ATOM 729 N N . ALA A 1 99 ? -15.184 10.722 9.804 1.00 75.38 99 ALA A N 1
ATOM 730 C CA . ALA A 1 99 ? -15.728 9.389 9.538 1.00 75.38 99 ALA A CA 1
ATOM 731 C C . ALA A 1 99 ? -14.853 8.526 8.597 1.00 75.38 99 ALA A C 1
ATOM 733 O O . ALA A 1 99 ? -15.291 7.444 8.191 1.00 75.38 99 ALA A O 1
ATOM 734 N N . ILE A 1 100 ? -13.657 9.000 8.243 1.00 82.06 100 ILE A N 1
ATOM 735 C CA . ILE A 1 100 ? -12.738 8.455 7.263 1.00 82.06 100 ILE A CA 1
ATOM 736 C C . ILE A 1 100 ? -11.308 8.476 7.833 1.00 82.06 100 ILE A C 1
ATOM 738 O O . ILE A 1 100 ? -10.868 9.504 8.339 1.00 82.06 100 ILE A O 1
ATOM 742 N N . ILE A 1 101 ? -10.592 7.355 7.710 1.00 83.31 101 ILE A N 1
ATOM 743 C CA . ILE A 1 101 ? -9.123 7.295 7.806 1.00 83.31 101 ILE A CA 1
ATOM 744 C C . ILE A 1 101 ? -8.599 6.931 6.423 1.00 83.31 101 ILE A C 1
ATOM 746 O O . ILE A 1 101 ? -9.086 5.966 5.829 1.00 83.31 101 ILE A O 1
ATOM 750 N N . SER A 1 102 ? -7.603 7.657 5.926 1.00 85.50 102 SER A N 1
ATOM 751 C CA . SER A 1 102 ? -6.972 7.347 4.641 1.00 85.50 102 SER A CA 1
ATOM 752 C C . SER A 1 102 ? -5.472 7.581 4.660 1.00 85.50 102 SER A C 1
ATOM 754 O O . SER A 1 102 ? -5.023 8.562 5.245 1.00 85.50 102 SER A O 1
ATOM 756 N N . GLY A 1 103 ? -4.722 6.730 3.969 1.00 84.75 103 GLY A N 1
ATOM 757 C CA . GLY A 1 103 ? -3.323 6.967 3.619 1.00 84.75 103 GLY A CA 1
ATOM 758 C C . GLY A 1 103 ? -3.006 6.338 2.266 1.00 84.75 103 GLY A C 1
ATOM 759 O O . GLY A 1 103 ? -3.817 5.581 1.729 1.00 84.75 103 GLY A O 1
ATOM 760 N N . THR A 1 104 ? -1.865 6.697 1.690 1.00 88.75 104 THR A N 1
ATOM 761 C CA . THR A 1 104 ? -1.567 6.425 0.276 1.00 88.75 104 THR A CA 1
ATOM 762 C C . THR A 1 104 ? -0.089 6.116 0.085 1.00 88.75 104 THR A C 1
ATOM 764 O O . THR A 1 104 ? 0.754 6.666 0.795 1.00 88.75 104 THR A O 1
ATOM 767 N N . ILE A 1 105 ? 0.239 5.286 -0.902 1.00 86.00 105 ILE A N 1
ATOM 768 C CA . ILE A 1 105 ? 1.614 5.116 -1.393 1.00 86.00 105 ILE A CA 1
ATOM 769 C C . ILE A 1 105 ? 1.647 5.581 -2.840 1.00 86.00 105 ILE A C 1
ATOM 771 O O . ILE A 1 105 ? 0.752 5.272 -3.622 1.00 86.00 105 ILE A O 1
ATOM 775 N N . LYS A 1 106 ? 2.679 6.330 -3.201 1.00 86.88 106 LYS A N 1
ATOM 776 C CA . LYS A 1 106 ? 2.913 6.773 -4.575 1.00 86.88 106 LYS A CA 1
ATOM 777 C C . LYS A 1 106 ? 4.404 6.842 -4.841 1.00 86.88 106 LYS A C 1
ATOM 779 O O . LYS A 1 106 ? 5.178 6.961 -3.895 1.00 86.88 106 LYS A O 1
ATOM 784 N N . ASN A 1 107 ? 4.796 6.811 -6.107 1.00 83.25 107 ASN A N 1
ATOM 785 C CA . ASN A 1 107 ? 6.145 7.185 -6.491 1.00 83.25 107 ASN A CA 1
ATOM 786 C C . ASN A 1 107 ? 6.108 8.537 -7.211 1.00 83.25 107 ASN A C 1
ATOM 788 O O . ASN A 1 107 ? 5.455 8.673 -8.241 1.00 83.25 107 ASN A O 1
ATOM 792 N N . ASP A 1 108 ? 6.760 9.543 -6.630 1.00 83.62 108 ASP A N 1
ATOM 793 C CA . ASP A 1 108 ? 6.799 10.908 -7.164 1.00 83.62 108 ASP A CA 1
ATOM 794 C C . ASP A 1 108 ? 7.917 11.114 -8.206 1.00 83.62 108 ASP A C 1
ATOM 796 O O . ASP A 1 108 ? 8.033 12.204 -8.773 1.00 83.62 108 ASP A O 1
ATOM 800 N N . ASP A 1 109 ? 8.747 10.099 -8.489 1.00 77.88 109 ASP A N 1
ATOM 801 C CA . ASP A 1 109 ? 9.741 10.193 -9.559 1.00 77.88 109 ASP A CA 1
ATOM 802 C C . ASP A 1 109 ? 9.027 10.243 -10.927 1.00 77.88 109 ASP A C 1
ATOM 804 O O . ASP A 1 109 ? 8.256 9.339 -11.260 1.00 77.88 109 ASP A O 1
ATOM 808 N N . PRO A 1 110 ? 9.304 11.246 -11.784 1.00 74.44 110 PRO A N 1
ATOM 809 C CA . PRO A 1 110 ? 8.726 11.333 -13.127 1.00 74.44 110 PRO A CA 1
ATOM 810 C C . PRO A 1 110 ? 8.951 10.092 -14.007 1.00 74.44 110 PRO A C 1
ATOM 812 O O . PRO A 1 110 ? 8.240 9.899 -14.997 1.00 74.44 110 PRO A O 1
ATOM 815 N N . LYS A 1 111 ? 9.945 9.259 -13.672 1.00 73.38 111 LYS A N 1
ATOM 816 C CA . LYS A 1 111 ? 10.244 7.993 -14.349 1.00 73.38 111 LYS A CA 1
ATOM 817 C C . LYS A 1 111 ? 9.258 6.874 -13.998 1.00 73.38 111 LYS A C 1
ATOM 819 O O . LYS A 1 111 ? 9.258 5.866 -14.699 1.00 73.38 111 LYS A O 1
ATOM 824 N N . ASP A 1 112 ? 8.407 7.034 -12.977 1.00 78.25 112 ASP A N 1
ATOM 825 C CA . ASP A 1 112 ? 7.488 5.981 -12.511 1.00 78.25 112 ASP A CA 1
ATOM 826 C C . ASP A 1 112 ? 6.574 5.471 -13.616 1.00 78.25 112 ASP A C 1
ATOM 828 O O . ASP A 1 112 ? 6.440 4.264 -13.804 1.00 78.25 112 ASP A O 1
ATOM 832 N N . ARG A 1 113 ? 6.051 6.392 -14.432 1.00 78.69 113 ARG A N 1
ATOM 833 C CA . ARG A 1 113 ? 5.215 6.046 -15.586 1.00 78.69 113 ARG A CA 1
ATOM 834 C C . ARG A 1 113 ? 5.911 5.075 -16.535 1.00 78.69 113 ARG A C 1
ATOM 836 O O . ARG A 1 113 ? 5.279 4.188 -17.080 1.00 78.69 113 ARG A O 1
ATOM 843 N N . TRP A 1 114 ? 7.219 5.226 -16.743 1.00 73.81 114 TRP A N 1
ATOM 844 C CA . TRP A 1 114 ? 7.942 4.353 -17.658 1.00 73.81 114 TRP A CA 1
ATOM 845 C C . TRP A 1 114 ? 8.111 2.979 -17.042 1.00 73.81 114 TRP A C 1
ATOM 847 O O . TRP A 1 114 ? 7.944 1.994 -17.752 1.00 73.81 114 TRP A O 1
ATOM 857 N N . LEU A 1 115 ? 8.395 2.901 -15.738 1.00 75.69 115 LEU A N 1
ATOM 858 C CA . LEU A 1 115 ? 8.481 1.614 -15.061 1.00 75.69 115 LEU A CA 1
ATOM 859 C C . LEU A 1 115 ? 7.133 0.891 -15.099 1.00 75.69 115 LEU A C 1
ATOM 861 O O . LEU A 1 115 ? 7.114 -0.292 -15.404 1.00 75.69 115 LEU A O 1
ATOM 865 N N . GLN A 1 116 ? 6.022 1.585 -14.858 1.00 77.38 116 GLN A N 1
ATOM 866 C CA . GLN A 1 116 ? 4.699 0.959 -14.816 1.00 77.38 116 GLN A CA 1
ATOM 867 C C . GLN A 1 116 ? 4.109 0.642 -16.191 1.00 77.38 116 GLN A C 1
ATOM 869 O O . GLN A 1 116 ? 3.564 -0.446 -16.360 1.00 77.38 116 GLN A O 1
ATOM 874 N N . ASP A 1 117 ? 4.268 1.531 -17.173 1.00 78.06 117 ASP A N 1
ATOM 875 C CA . ASP A 1 117 ? 3.645 1.398 -18.499 1.00 78.06 117 ASP A CA 1
ATOM 876 C C . ASP A 1 117 ? 4.580 0.760 -19.540 1.00 78.06 117 ASP A C 1
ATOM 878 O O . ASP A 1 117 ? 4.141 0.308 -20.599 1.00 78.06 117 ASP A O 1
ATOM 882 N N . GLY A 1 118 ? 5.883 0.719 -19.256 1.00 69.06 118 GLY A N 1
ATOM 883 C CA . GLY A 1 118 ? 6.909 0.320 -20.211 1.00 69.06 118 GLY A CA 1
ATOM 884 C C . GLY A 1 118 ? 7.189 1.385 -21.275 1.00 69.06 118 GLY A C 1
ATOM 885 O O . GLY A 1 118 ? 6.686 2.510 -21.260 1.00 69.06 118 GLY A O 1
ATOM 886 N N . THR A 1 119 ? 8.047 1.032 -22.227 1.00 68.06 119 THR A N 1
ATOM 887 C CA . THR A 1 119 ? 8.338 1.819 -23.432 1.00 68.06 119 THR A CA 1
ATOM 888 C C . THR A 1 119 ? 8.561 0.874 -24.615 1.00 68.06 119 THR A C 1
ATOM 890 O O . THR A 1 119 ? 8.644 -0.339 -24.438 1.00 68.06 119 THR A O 1
ATOM 893 N N . VAL A 1 120 ? 8.751 1.410 -25.826 1.00 59.00 120 VAL A N 1
ATOM 894 C CA . VAL A 1 120 ? 9.145 0.603 -27.004 1.00 59.00 120 VAL A CA 1
ATOM 895 C C . VAL A 1 1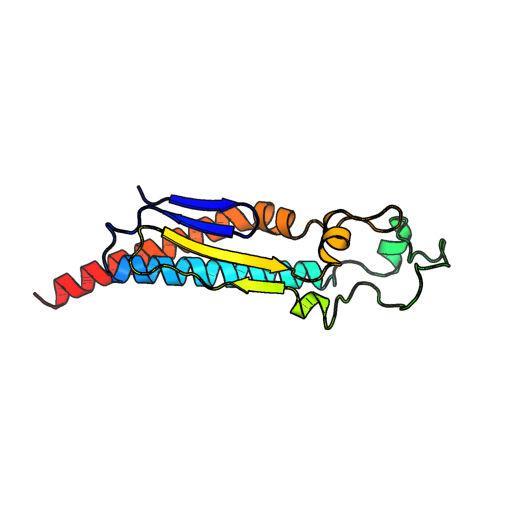20 ? 10.419 -0.219 -26.780 1.00 59.00 120 VAL A C 1
ATOM 897 O O . VAL A 1 120 ? 10.606 -1.241 -27.429 1.00 59.00 120 VAL A O 1
ATOM 900 N N . ASN A 1 121 ? 11.265 0.219 -25.846 1.00 58.94 121 ASN A N 1
ATOM 901 C CA . ASN A 1 121 ? 12.525 -0.422 -25.508 1.00 58.94 121 ASN A CA 1
ATOM 902 C C . ASN A 1 121 ? 12.521 -0.991 -24.087 1.00 58.94 121 ASN A C 1
ATOM 904 O O . ASN A 1 121 ? 13.564 -1.427 -23.646 1.00 58.94 121 ASN A O 1
ATOM 908 N N . MET A 1 122 ? 11.427 -0.958 -23.322 1.00 65.25 122 MET A N 1
ATOM 909 C CA . MET A 1 122 ? 11.436 -1.399 -21.921 1.00 65.25 122 MET A CA 1
ATOM 910 C C . MET A 1 122 ? 10.134 -2.105 -21.575 1.00 65.25 122 MET A C 1
ATOM 912 O O . MET A 1 122 ? 9.057 -1.547 -21.769 1.00 65.25 122 MET A O 1
ATOM 916 N N . ILE A 1 123 ? 10.230 -3.316 -21.033 1.00 63.91 123 ILE A N 1
ATOM 917 C CA . ILE A 1 123 ? 9.055 -4.070 -20.596 1.00 63.91 123 ILE A CA 1
ATOM 918 C C . ILE A 1 123 ? 8.444 -3.375 -19.375 1.00 63.91 123 ILE A C 1
ATOM 920 O O . ILE A 1 123 ? 9.156 -2.995 -18.444 1.00 63.91 123 ILE A O 1
ATOM 924 N N . ALA A 1 124 ? 7.123 -3.216 -19.396 1.00 72.75 124 ALA A N 1
ATOM 925 C CA . ALA A 1 124 ? 6.349 -2.684 -18.286 1.00 72.75 124 ALA A CA 1
ATOM 926 C C . ALA A 1 124 ? 6.492 -3.555 -17.027 1.00 72.75 124 ALA A C 1
ATOM 928 O O . ALA A 1 124 ? 6.445 -4.784 -17.088 1.00 72.75 124 ALA A O 1
ATOM 929 N N . ARG A 1 125 ? 6.609 -2.907 -15.872 1.00 72.81 125 ARG A N 1
ATOM 930 C CA . ARG A 1 125 ? 6.636 -3.503 -14.534 1.00 72.81 125 ARG A CA 1
ATOM 931 C C . ARG A 1 125 ? 5.568 -2.814 -13.679 1.00 72.81 125 ARG A C 1
ATOM 933 O O . ARG A 1 125 ? 5.901 -1.951 -12.863 1.00 72.81 125 ARG A O 1
ATOM 940 N N . PRO A 1 126 ? 4.286 -3.183 -13.853 1.00 79.25 126 PRO A N 1
ATOM 941 C CA . PRO A 1 126 ? 3.157 -2.551 -13.171 1.00 79.25 126 PRO A CA 1
ATOM 942 C C . PRO A 1 126 ? 3.091 -2.992 -11.699 1.00 79.25 126 PRO A C 1
ATOM 944 O O . PRO A 1 126 ? 2.195 -3.720 -11.270 1.00 79.25 126 PRO A O 1
ATOM 947 N N . TYR A 1 127 ? 4.086 -2.595 -10.904 1.00 79.94 127 TYR A N 1
ATOM 948 C CA . TYR A 1 127 ? 4.252 -3.053 -9.526 1.00 79.94 127 TYR A CA 1
ATOM 949 C C . TYR A 1 127 ? 3.078 -2.636 -8.635 1.00 79.94 127 TYR A C 1
ATOM 951 O O . TYR A 1 127 ? 2.708 -3.398 -7.744 1.00 79.94 127 TYR A O 1
ATOM 959 N N . MET A 1 128 ? 2.453 -1.475 -8.882 1.00 83.50 128 MET A N 1
ATOM 960 C CA . MET A 1 128 ? 1.282 -1.052 -8.111 1.00 83.50 128 MET A CA 1
ATOM 961 C C . MET A 1 128 ? 0.105 -2.000 -8.345 1.00 83.50 128 MET A C 1
ATOM 963 O O . MET A 1 128 ? -0.521 -2.455 -7.389 1.00 83.50 128 MET A O 1
ATOM 967 N N . GLU A 1 129 ? -0.166 -2.348 -9.606 1.00 84.50 129 GLU A N 1
ATOM 968 C CA . GLU A 1 129 ? -1.209 -3.316 -9.952 1.00 84.50 129 GLU A CA 1
ATOM 969 C C . GLU A 1 129 ? -0.905 -4.689 -9.348 1.00 84.50 129 GLU A C 1
ATOM 971 O O . GLU A 1 129 ? -1.774 -5.297 -8.719 1.00 84.50 129 GLU A O 1
ATOM 976 N N . TRP A 1 130 ? 0.346 -5.142 -9.460 1.00 85.56 130 TRP A N 1
ATOM 977 C CA . TRP A 1 130 ? 0.779 -6.413 -8.890 1.00 85.56 130 TRP A CA 1
ATOM 978 C C . TRP A 1 130 ? 0.560 -6.472 -7.373 1.00 85.56 130 TRP A C 1
ATOM 980 O O . TRP A 1 130 ? 0.024 -7.462 -6.869 1.00 85.56 130 TRP A O 1
ATOM 990 N N . VAL A 1 131 ? 0.920 -5.415 -6.635 1.00 85.06 131 VAL A N 1
ATOM 991 C CA . VAL A 1 131 ? 0.719 -5.331 -5.179 1.00 85.06 131 VAL A CA 1
ATOM 992 C C . VAL A 1 131 ? -0.767 -5.440 -4.833 1.00 85.06 131 VAL A C 1
ATOM 994 O O . VAL A 1 131 ? -1.145 -6.212 -3.950 1.00 85.06 131 VAL A O 1
ATOM 997 N N . ILE A 1 132 ? -1.635 -4.734 -5.555 1.00 85.62 132 ILE A N 1
ATOM 998 C CA . ILE A 1 132 ? -3.084 -4.769 -5.314 1.00 85.62 132 ILE A CA 1
ATOM 999 C C . ILE A 1 132 ? -3.647 -6.166 -5.564 1.00 85.62 132 ILE A C 1
ATOM 1001 O O . ILE A 1 132 ? -4.369 -6.696 -4.718 1.00 85.62 132 ILE A O 1
ATOM 1005 N N . GLN A 1 133 ? -3.310 -6.772 -6.702 1.00 84.50 133 GLN A N 1
ATOM 1006 C CA . GLN A 1 133 ? -3.823 -8.087 -7.084 1.00 84.50 133 GLN A CA 1
ATOM 1007 C C . GLN A 1 133 ? -3.310 -9.195 -6.160 1.00 84.50 133 GLN A C 1
ATOM 1009 O O . GLN A 1 133 ? -4.057 -10.114 -5.823 1.00 84.50 133 GLN A O 1
ATOM 1014 N N . THR A 1 134 ? -2.053 -9.099 -5.726 1.00 84.81 134 THR A N 1
ATOM 1015 C CA . THR A 1 134 ? -1.392 -10.170 -4.973 1.00 84.81 134 THR A CA 1
ATOM 1016 C C . THR A 1 134 ? -1.689 -10.091 -3.483 1.00 84.81 134 THR A C 1
ATOM 1018 O O . THR A 1 134 ? -1.974 -11.111 -2.857 1.00 84.81 134 THR A O 1
ATOM 1021 N N . ILE A 1 135 ? -1.624 -8.893 -2.893 1.00 86.94 135 ILE A N 1
ATOM 1022 C CA . ILE A 1 135 ? -1.719 -8.735 -1.436 1.00 86.94 135 ILE A CA 1
ATOM 1023 C C . ILE A 1 135 ? -2.889 -7.864 -0.976 1.00 86.94 135 ILE A C 1
ATOM 1025 O O . ILE A 1 135 ? -3.165 -7.836 0.222 1.00 86.94 135 ILE A O 1
ATOM 1029 N N . GLY A 1 136 ? -3.638 -7.218 -1.878 1.00 85.44 136 GLY A N 1
ATOM 1030 C CA . GLY A 1 136 ? -4.730 -6.300 -1.526 1.00 85.44 136 GLY A CA 1
ATOM 1031 C C . GLY A 1 136 ? -5.784 -6.907 -0.591 1.00 85.44 136 GLY A C 1
ATOM 1032 O O . GLY A 1 136 ? -6.156 -6.292 0.410 1.00 85.44 136 GLY A O 1
ATOM 1033 N N . THR A 1 137 ? -6.215 -8.147 -0.833 1.00 86.94 137 THR A N 1
ATOM 1034 C CA . THR A 1 137 ? -7.142 -8.848 0.077 1.00 86.94 137 THR A CA 1
ATOM 1035 C C . THR A 1 137 ? -6.537 -9.026 1.473 1.00 86.94 137 THR A C 1
ATOM 1037 O O . THR A 1 137 ? -7.186 -8.714 2.469 1.00 86.94 137 THR A O 1
ATOM 1040 N N . GLY A 1 138 ? -5.265 -9.428 1.557 1.00 87.88 138 GLY A N 1
ATOM 1041 C CA . GLY A 1 138 ? -4.557 -9.583 2.831 1.00 87.88 138 GLY A CA 1
ATOM 1042 C C . GLY A 1 138 ? -4.385 -8.261 3.585 1.00 87.88 138 GLY A C 1
ATOM 1043 O O . GLY A 1 138 ? -4.537 -8.222 4.805 1.00 87.88 138 GLY A O 1
ATOM 1044 N N . LEU A 1 139 ? -4.148 -7.156 2.871 1.00 88.00 139 LEU A N 1
ATOM 1045 C CA . LEU A 1 139 ? -4.095 -5.813 3.456 1.00 88.00 139 LEU A CA 1
ATOM 1046 C C . LEU A 1 139 ? -5.451 -5.406 4.050 1.00 88.00 139 LEU A C 1
ATOM 1048 O O . LEU A 1 139 ? -5.516 -4.887 5.167 1.00 88.00 139 LEU A O 1
ATOM 1052 N N . ARG A 1 140 ? -6.551 -5.690 3.343 1.00 87.44 140 ARG A N 1
ATOM 1053 C CA . ARG A 1 140 ? -7.911 -5.455 3.849 1.00 87.44 140 ARG A CA 1
ATOM 1054 C C . ARG A 1 140 ? -8.187 -6.264 5.117 1.00 87.44 140 ARG A C 1
ATOM 1056 O O . ARG A 1 140 ? -8.714 -5.715 6.087 1.00 87.44 140 ARG A O 1
ATOM 1063 N N . ASP A 1 141 ? -7.824 -7.540 5.125 1.00 89.25 141 ASP A N 1
ATOM 1064 C CA . ASP A 1 141 ? -8.036 -8.420 6.276 1.00 89.25 141 ASP A CA 1
ATOM 1065 C C . ASP A 1 141 ? -7.194 -7.985 7.479 1.00 89.25 141 ASP A C 1
ATOM 1067 O O . ASP A 1 141 ? -7.684 -7.951 8.612 1.00 89.25 141 ASP A O 1
ATOM 1071 N N . LEU A 1 142 ? -5.953 -7.549 7.237 1.00 88.94 142 LEU A N 1
ATOM 1072 C CA . LEU A 1 142 ? -5.077 -6.973 8.254 1.00 88.94 142 LEU A CA 1
ATOM 1073 C C . LEU A 1 142 ? -5.713 -5.745 8.914 1.00 88.94 142 LEU A C 1
ATOM 1075 O O . LEU A 1 142 ? -5.700 -5.631 10.145 1.00 88.94 142 LEU A O 1
ATOM 1079 N N . ILE A 1 143 ? -6.298 -4.846 8.121 1.00 88.12 143 ILE A N 1
ATOM 1080 C CA . ILE A 1 143 ? -7.009 -3.667 8.626 1.00 88.12 143 ILE A CA 1
ATOM 1081 C C . ILE A 1 143 ? -8.164 -4.095 9.534 1.00 88.12 143 ILE A C 1
ATOM 1083 O O . ILE A 1 143 ? -8.228 -3.674 10.691 1.00 88.12 143 ILE A O 1
ATOM 1087 N N . ILE A 1 144 ? -9.044 -4.976 9.048 1.00 89.00 144 ILE A N 1
ATOM 1088 C CA . ILE A 1 144 ? -10.211 -5.453 9.805 1.00 89.00 144 ILE A CA 1
ATOM 1089 C C . ILE A 1 144 ? -9.770 -6.108 11.121 1.00 89.00 144 ILE A C 1
ATOM 1091 O O . ILE A 1 144 ? -10.323 -5.807 12.181 1.00 89.00 144 ILE A O 1
ATOM 1095 N N . ALA A 1 145 ? -8.729 -6.940 11.089 1.00 89.62 145 ALA A N 1
ATOM 1096 C CA . ALA A 1 145 ? -8.209 -7.615 12.272 1.00 89.62 145 ALA A CA 1
ATOM 1097 C C . ALA A 1 145 ? -7.650 -6.647 13.330 1.00 89.62 145 ALA A C 1
ATOM 1099 O O . ALA A 1 145 ? -7.712 -6.946 14.525 1.00 89.62 145 ALA A O 1
ATOM 1100 N N . ASN A 1 146 ? -7.079 -5.503 12.936 1.00 90.94 146 ASN A N 1
ATOM 1101 C CA . ASN A 1 146 ? -6.619 -4.493 13.898 1.00 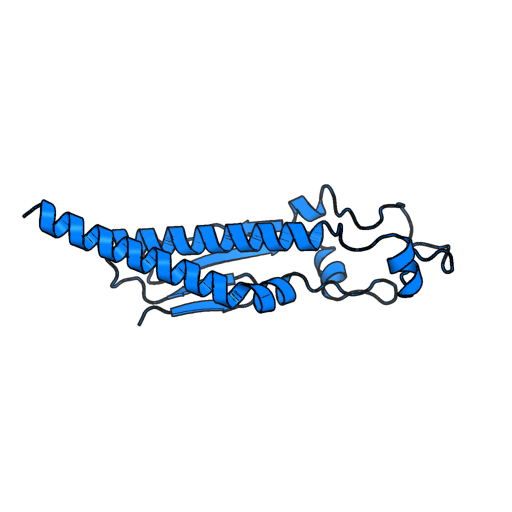90.94 146 ASN A CA 1
ATOM 1102 C C . ASN A 1 146 ? -7.794 -3.687 14.477 1.00 90.94 146 ASN A C 1
ATOM 1104 O O . ASN A 1 146 ? -7.794 -3.416 15.678 1.00 90.94 146 ASN A O 1
ATOM 1108 N N . ILE A 1 147 ? -8.829 -3.390 13.680 1.00 88.50 147 ILE A N 1
ATOM 1109 C CA . ILE A 1 147 ? -10.066 -2.758 14.174 1.00 88.50 147 ILE A CA 1
ATOM 1110 C C . ILE A 1 147 ? -10.714 -3.628 15.252 1.00 88.50 147 ILE A C 1
ATOM 1112 O O . ILE A 1 147 ? -11.003 -3.139 16.343 1.00 88.50 147 ILE A O 1
ATOM 1116 N N . MET A 1 148 ? -10.904 -4.920 14.970 1.00 88.94 148 MET A N 1
ATOM 1117 C CA . MET A 1 148 ? -11.545 -5.853 15.903 1.00 88.94 148 MET A CA 1
ATOM 1118 C C . MET A 1 148 ? -10.762 -5.970 17.215 1.00 88.94 148 ME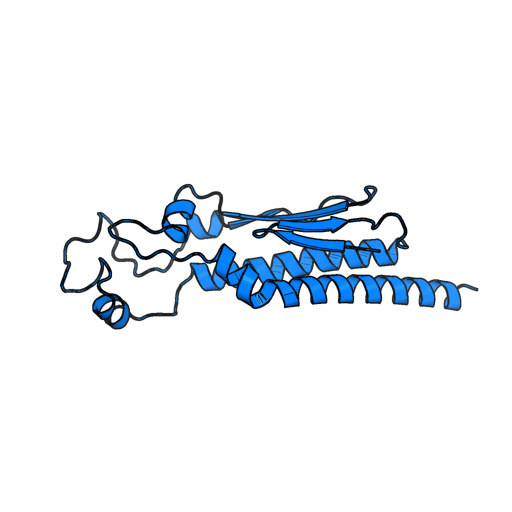T A C 1
ATOM 1120 O O . MET A 1 148 ? -11.346 -5.823 18.287 1.00 88.94 148 MET A O 1
ATOM 1124 N N . ARG A 1 149 ? -9.428 -6.091 17.142 1.00 90.31 149 ARG A N 1
ATOM 1125 C CA . ARG A 1 149 ? -8.554 -6.072 18.328 1.00 90.31 149 ARG A CA 1
ATOM 1126 C C . ARG A 1 149 ? -8.683 -4.780 19.138 1.00 90.31 149 ARG A C 1
ATOM 1128 O O . ARG A 1 149 ? -8.651 -4.817 20.366 1.00 90.31 149 ARG A O 1
ATOM 1135 N N . GLY A 1 150 ? -8.818 -3.635 18.471 1.00 88.12 150 GLY A N 1
ATOM 1136 C CA . GLY A 1 150 ? -9.071 -2.352 19.130 1.00 88.12 150 GLY A CA 1
ATOM 1137 C C . GLY A 1 150 ? -10.409 -2.336 19.874 1.00 88.12 150 GLY A C 1
ATOM 1138 O O . GLY A 1 150 ? -10.474 -1.932 21.035 1.00 88.12 150 GLY A O 1
ATOM 1139 N N . VAL A 1 151 ? -11.471 -2.834 19.238 1.00 87.31 151 VAL A N 1
ATOM 1140 C CA . VAL A 1 151 ? -12.808 -2.929 19.843 1.00 87.31 151 VAL A CA 1
ATOM 1141 C C . VAL A 1 151 ? -12.809 -3.850 21.067 1.00 87.31 151 VAL A C 1
ATOM 1143 O O . VAL A 1 151 ? -13.323 -3.458 22.115 1.00 87.31 151 VAL A O 1
ATOM 1146 N N . GLU A 1 152 ? -12.193 -5.030 20.972 1.00 88.12 152 GLU A N 1
ATOM 1147 C CA . GLU A 1 152 ? -12.091 -5.997 22.076 1.00 88.12 152 GLU A CA 1
ATOM 1148 C C . GLU A 1 152 ? -11.358 -5.414 23.287 1.00 88.12 152 GLU A C 1
ATOM 1150 O O . GLU A 1 152 ? -11.877 -5.453 24.402 1.00 88.12 152 GLU A O 1
ATOM 1155 N N . ARG A 1 153 ? -10.208 -4.762 23.066 1.00 85.50 153 ARG A N 1
ATOM 1156 C CA . ARG A 1 153 ? -9.464 -4.072 24.134 1.00 85.50 153 ARG A CA 1
ATOM 1157 C C . ARG A 1 153 ? -10.301 -2.997 24.821 1.00 85.50 153 ARG A C 1
ATOM 1159 O O . ARG A 1 153 ? -10.224 -2.842 26.036 1.00 85.50 153 ARG A O 1
ATOM 1166 N N . GLY A 1 154 ? -11.103 -2.256 24.056 1.00 79.81 154 GLY A N 1
ATOM 1167 C CA . GLY A 1 154 ? -12.027 -1.266 24.609 1.00 79.81 154 GLY A CA 1
ATOM 1168 C C . GLY A 1 154 ? -13.091 -1.891 25.517 1.00 79.81 154 GLY A C 1
ATOM 1169 O O . GLY A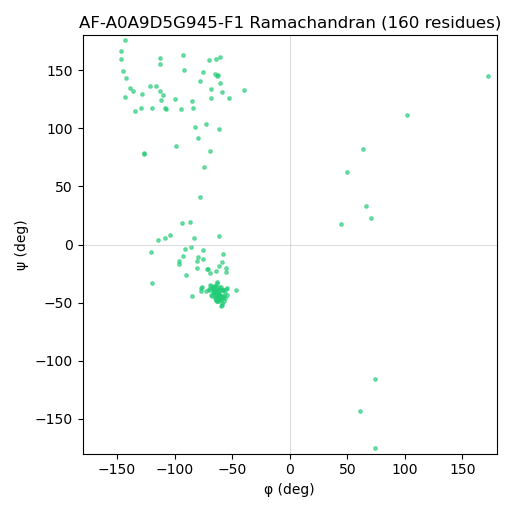 1 154 ? -13.405 -1.324 26.562 1.00 79.81 154 GLY A O 1
ATOM 1170 N N . ARG A 1 155 ? -13.608 -3.072 25.155 1.00 78.12 155 ARG A N 1
ATOM 1171 C CA . ARG A 1 155 ? -14.592 -3.806 25.963 1.00 78.12 155 ARG A CA 1
ATOM 1172 C C . ARG A 1 155 ? -13.992 -4.307 27.277 1.00 78.12 155 ARG A C 1
ATOM 1174 O O . ARG A 1 155 ? -14.604 -4.131 28.328 1.00 78.12 155 ARG A O 1
ATOM 1181 N N . ASP A 1 156 ? -12.787 -4.868 27.229 1.00 73.25 156 ASP A N 1
ATOM 1182 C CA . ASP A 1 156 ? -12.109 -5.416 28.411 1.00 73.25 156 ASP A CA 1
ATOM 1183 C C . ASP A 1 156 ? -11.741 -4.332 29.433 1.00 73.25 156 ASP A C 1
ATOM 1185 O O . ASP A 1 156 ? -11.825 -4.561 30.640 1.00 73.25 156 ASP A O 1
ATOM 1189 N N . LEU A 1 157 ? -11.373 -3.135 28.967 1.00 69.12 157 LEU A N 1
ATOM 1190 C CA . LEU A 1 157 ? -11.123 -1.982 29.838 1.00 69.12 157 LEU A CA 1
ATOM 1191 C C . LEU A 1 157 ? -12.395 -1.518 30.558 1.00 69.12 157 LEU A C 1
ATOM 1193 O O . LEU A 1 157 ? -12.326 -1.142 31.724 1.00 69.12 157 LEU A O 1
ATOM 1197 N N . PHE A 1 158 ? -13.554 -1.594 29.898 1.00 61.78 158 PHE A N 1
ATOM 1198 C CA . PHE A 1 158 ? -14.838 -1.257 30.515 1.00 61.78 158 PHE A CA 1
ATOM 1199 C C . PHE A 1 158 ? -15.240 -2.268 31.599 1.00 61.78 158 PHE A C 1
ATOM 1201 O O . PHE A 1 158 ? -15.804 -1.883 32.614 1.00 61.78 158 PHE A O 1
ATOM 1208 N N . HIS A 1 159 ? -14.933 -3.556 31.411 1.00 61.56 159 HIS A N 1
ATOM 1209 C CA . HIS A 1 159 ? -15.279 -4.612 32.376 1.00 61.56 159 HIS A CA 1
ATOM 1210 C C . HIS A 1 159 ? -14.314 -4.707 33.566 1.00 61.56 159 HIS A C 1
ATOM 1212 O O . HIS A 1 159 ? -14.678 -5.270 34.589 1.00 61.56 159 HIS A O 1
ATOM 1218 N N . LYS A 1 160 ? -13.087 -4.184 33.448 1.00 62.41 160 LYS A N 1
ATOM 1219 C CA . LYS A 1 160 ? -12.103 -4.142 34.549 1.00 62.41 160 LYS A CA 1
ATOM 1220 C C . LYS A 1 160 ? -12.146 -2.848 35.369 1.00 62.41 160 LYS A C 1
ATOM 1222 O O . LYS A 1 160 ? -11.459 -2.764 36.381 1.00 62.41 160 LYS A O 1
ATOM 1227 N N . GLY A 1 161 ? -12.884 -1.841 34.902 1.00 55.19 161 GLY A N 1
ATOM 1228 C CA . GLY A 1 161 ? -13.036 -0.536 35.552 1.00 55.19 161 GLY A CA 1
ATOM 1229 C C . GLY A 1 161 ? -14.413 -0.287 36.176 1.00 55.19 161 GLY A C 1
ATOM 1230 O O . GLY A 1 161 ? -14.658 0.834 36.616 1.00 55.19 161 GLY A O 1
ATOM 1231 N N . ALA A 1 162 ? -15.292 -1.293 36.182 1.00 47.53 162 ALA A N 1
ATOM 1232 C CA . ALA A 1 162 ? -16.597 -1.305 36.845 1.00 47.53 162 ALA A CA 1
ATOM 1233 C C . ALA A 1 162 ? -16.575 -2.323 37.991 1.00 47.53 162 ALA A C 1
ATOM 1235 O O . ALA A 1 162 ? -17.234 -2.052 39.017 1.00 47.53 162 ALA A O 1
#

Mean predicted aligned error: 10.47 Å

pLDDT: mean 73.75, std 15.18, range [35.12, 90.94]

Radius of gyration: 20.64 Å; Cα contacts (8 Å, |Δi|>4): 248; chains: 1; bounding box: 46×27×66 Å

Sequence (162 aa):
MITATISGLDVTIKNIGKLSEQGKKGAYDGVFKALDVANQACEKMISADDHSLAELALMGHPYSAAHPDPPHSDPIIHVVTGDYQRGLVTTPPVGWSDAIISGTIKNDDPKDRWLQDGTVNMIARPYMEWVIQTIGTGLRDLIIANIMRGVERGRDLFHKGA

Secondary structure (DSSP, 8-state):
--EEEEETTEEEEE-GGGS-HHHHHHHHHHHHHHHHHHHHHHHHHHH--S--HHHHHHTT-TTSTT----SSS----S---THHHHHEEEEEEE-SSSSEEEEEEEE-STTHHHHHH-BTTB----HHHHHHHHHHHHHHHHHHHHHHHHHHHHHHHHHH--

Solvent-accessible surface area (backbone atoms only — not comparable to full-atom values): 8966 Å² total; per-residue (Å²): 126,73,46,77,46,73,57,77,56,34,40,38,35,38,60,48,69,82,48,53,74,40,17,46,49,14,40,51,53,11,50,44,50,34,49,51,55,50,48,54,51,43,52,57,58,56,38,43,89,82,66,54,71,68,56,41,29,75,70,70,37,45,78,9,89,90,37,83,75,54,82,83,89,71,96,66,79,51,60,55,61,69,65,57,54,68,19,54,42,73,46,69,63,43,62,88,86,50,45,38,37,38,29,37,51,49,60,76,35,86,60,45,60,44,45,40,68,23,54,102,69,38,80,53,50,46,48,64,60,48,47,39,75,74,41,39,69,58,37,48,50,49,23,53,55,29,22,52,54,16,42,52,54,48,52,54,54,55,67,74,74,111